Protein AF-A0A349YEL8-F1 (afdb_monomer_lite)

Foldseek 3Di:
DDDDDPDPPPPDPQQAFDADPVVVVPCPPVVDPDDDPDGNVRRVVVNVVVLVVVLVVQAPDEQDPDPPPVVDPCVCLDPNGGHFYDLVPDDCQDPVVVVVVQVRSQVNCVRHPVQWAPWGKDFPDCDPPRDTDMDIDTDGHGPRDDDDDDWDWDADPVVRDIDTDD

pLDDT: mean 82.04, std 15.73, range [30.94, 97.38]

Structure (mmCIF, N/CA/C/O backbone):
data_AF-A0A349YEL8-F1
#
_entry.id   AF-A0A349YEL8-F1
#
loop_
_atom_site.group_PDB
_atom_site.id
_atom_site.type_symbol
_ato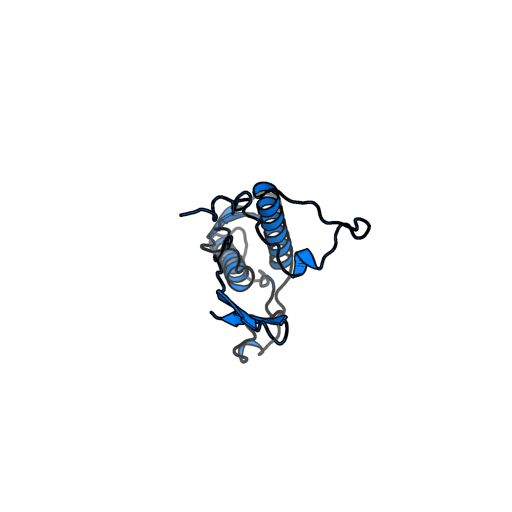m_site.label_atom_id
_atom_site.label_alt_id
_atom_site.label_comp_id
_atom_site.label_asym_id
_atom_site.label_entity_id
_atom_site.label_seq_id
_atom_site.pdbx_PDB_ins_code
_atom_site.Cartn_x
_atom_site.Cartn_y
_atom_site.Cartn_z
_atom_site.occupancy
_atom_site.B_iso_or_equiv
_atom_site.auth_seq_id
_atom_site.auth_comp_id
_atom_site.auth_asym_id
_atom_site.auth_atom_id
_atom_site.pdbx_PDB_model_num
ATOM 1 N N . MET A 1 1 ? -49.314 14.836 29.605 1.00 33.50 1 MET A N 1
ATOM 2 C CA . MET A 1 1 ? -48.930 13.748 30.527 1.00 33.50 1 MET A CA 1
ATOM 3 C C . MET A 1 1 ? -47.698 13.069 29.925 1.00 33.50 1 MET A C 1
ATOM 5 O O . MET A 1 1 ? -47.855 12.284 29.010 1.00 33.50 1 MET A O 1
ATOM 9 N N . GLY A 1 2 ? -46.518 13.683 30.067 1.00 30.94 2 GLY A N 1
ATOM 10 C CA . GLY A 1 2 ? -45.402 13.147 30.874 1.00 30.94 2 GLY A CA 1
ATOM 11 C C . GLY A 1 2 ? -44.409 12.416 29.951 1.00 30.94 2 GLY A C 1
ATOM 12 O O . GLY A 1 2 ? -44.744 11.349 29.467 1.00 30.94 2 GLY A O 1
ATOM 13 N N . LEU A 1 3 ? -43.351 13.080 29.446 1.00 40.38 3 LEU A N 1
ATOM 14 C CA . LEU A 1 3 ? -41.942 12.911 29.888 1.00 40.38 3 LEU A CA 1
ATOM 15 C C . LEU A 1 3 ? -41.583 11.412 30.039 1.00 40.38 3 LEU A C 1
ATOM 17 O O . LEU A 1 3 ? -42.212 10.732 30.833 1.00 40.38 3 LEU A O 1
ATOM 21 N N . ILE A 1 4 ? -40.602 10.818 29.348 1.00 34.78 4 ILE A N 1
ATOM 22 C CA . ILE A 1 4 ? -39.154 11.077 29.430 1.00 34.78 4 ILE A CA 1
ATOM 23 C C . ILE A 1 4 ? -38.466 10.368 28.239 1.00 34.78 4 ILE A C 1
ATOM 25 O O . ILE A 1 4 ? -38.439 9.148 28.206 1.00 34.78 4 ILE A O 1
ATOM 29 N N . LEU A 1 5 ? -37.847 11.112 27.316 1.00 41.31 5 LEU A N 1
ATOM 30 C CA . LEU A 1 5 ? -36.652 10.677 26.556 1.00 41.31 5 LEU A CA 1
ATOM 31 C C . LEU A 1 5 ? -35.700 11.877 26.339 1.00 41.31 5 LEU A C 1
ATOM 33 O O . LEU A 1 5 ? -35.010 12.001 25.332 1.00 41.31 5 LEU A O 1
ATOM 37 N N . LYS A 1 6 ? -35.655 12.802 27.308 1.00 39.53 6 LYS A N 1
ATOM 38 C CA . LYS A 1 6 ? -34.543 13.754 27.431 1.00 39.53 6 LYS A CA 1
ATOM 39 C C . LYS A 1 6 ? -33.424 13.021 28.162 1.00 39.53 6 LYS A C 1
ATOM 41 O O . LYS A 1 6 ? -33.483 12.931 29.383 1.00 39.53 6 LYS A O 1
ATOM 46 N N . GLY A 1 7 ? -32.453 12.468 27.442 1.00 35.69 7 GLY A N 1
ATOM 47 C CA . GLY A 1 7 ? -31.293 11.886 28.122 1.00 35.69 7 GLY A CA 1
ATOM 48 C C . GLY A 1 7 ? -30.452 10.865 27.374 1.00 35.69 7 GLY A C 1
ATOM 49 O O . GLY A 1 7 ? -29.518 10.356 27.982 1.00 35.69 7 GLY A O 1
ATOM 50 N N . ILE A 1 8 ? -30.687 10.581 26.089 1.00 38.09 8 ILE A N 1
ATOM 51 C CA . ILE A 1 8 ? -29.623 9.944 25.303 1.00 38.09 8 ILE A CA 1
ATOM 52 C C . ILE A 1 8 ? -28.641 11.058 24.951 1.00 38.09 8 ILE A C 1
ATOM 54 O O . ILE A 1 8 ? -28.734 11.698 23.905 1.00 38.09 8 ILE A O 1
ATOM 58 N N . HIS A 1 9 ? -27.730 11.346 25.881 1.00 38.59 9 HIS A N 1
ATOM 59 C CA . HIS A 1 9 ? -26.461 11.953 25.521 1.00 38.59 9 HIS A CA 1
ATOM 60 C C . HIS A 1 9 ? -25.825 10.997 24.515 1.00 38.59 9 HIS A C 1
ATOM 62 O O . HIS A 1 9 ? -25.274 9.969 24.900 1.00 38.59 9 HIS A O 1
ATOM 68 N N . VAL A 1 10 ? -25.963 11.305 23.223 1.00 42.22 10 VAL A N 1
ATOM 69 C CA . VAL A 1 10 ? -25.101 10.732 22.193 1.00 42.22 10 VAL A CA 1
ATOM 70 C C . VAL A 1 10 ? -23.693 11.089 22.648 1.00 42.22 10 VAL A C 1
ATOM 72 O O . VAL A 1 10 ? -23.315 12.263 22.659 1.00 42.22 10 VAL A O 1
ATOM 75 N N . LEU A 1 11 ? -23.001 10.087 23.191 1.00 40.53 11 LEU A N 1
ATOM 76 C CA . LEU A 1 11 ? -21.650 10.220 23.706 1.00 40.53 11 LEU A CA 1
ATOM 77 C C . LEU A 1 11 ? -20.788 10.862 22.625 1.00 40.53 11 LEU A C 1
ATOM 79 O O . LEU A 1 11 ? -21.017 10.668 21.431 1.00 40.53 11 LEU A O 1
ATOM 83 N N . GLN A 1 12 ? -19.859 11.690 23.093 1.00 40.31 12 GLN A N 1
ATOM 84 C CA . GLN A 1 12 ? -18.981 12.531 22.296 1.00 40.31 12 GLN A CA 1
ATOM 85 C C . GLN A 1 12 ? -18.555 11.832 21.005 1.00 40.31 12 GLN A C 1
ATOM 87 O O . GLN A 1 12 ? -18.081 10.700 21.015 1.00 40.31 12 GLN A O 1
ATOM 92 N N . ASN A 1 13 ? -18.775 12.543 19.902 1.00 44.88 13 ASN A N 1
ATOM 93 C CA . ASN A 1 13 ? -18.425 12.185 18.538 1.00 44.88 13 ASN A CA 1
ATOM 94 C C . ASN A 1 13 ? -16.893 12.124 18.386 1.00 44.88 13 ASN A C 1
ATOM 96 O O . ASN A 1 13 ? -16.298 12.958 17.707 1.00 44.88 13 ASN A O 1
ATOM 100 N N . THR A 1 14 ? -16.242 11.184 19.064 1.00 52.47 14 THR A N 1
ATOM 101 C CA . THR A 1 14 ? -14.829 10.873 18.875 1.00 52.47 14 THR A CA 1
ATOM 102 C C . THR A 1 14 ? -14.781 9.879 17.730 1.00 52.47 14 THR A C 1
ATOM 104 O O . THR A 1 14 ? -15.038 8.688 17.903 1.00 52.47 14 THR A O 1
ATOM 107 N N . ARG A 1 15 ? -14.553 10.380 16.518 1.00 68.38 15 ARG A N 1
ATOM 108 C CA . ARG A 1 15 ? -14.341 9.507 15.366 1.00 68.38 15 ARG A CA 1
ATOM 109 C C . ARG A 1 15 ? -13.018 8.785 15.608 1.00 68.38 15 ARG A C 1
ATOM 111 O O . ARG A 1 15 ? -11.991 9.419 15.803 1.00 68.38 15 ARG A O 1
ATOM 118 N N . TYR A 1 16 ? -13.056 7.466 15.673 1.00 76.69 16 TYR A N 1
ATOM 119 C CA . TYR A 1 16 ? -11.871 6.634 15.832 1.00 76.69 16 TYR A CA 1
ATOM 120 C C . TYR A 1 16 ? -11.628 5.908 14.516 1.00 76.69 16 TYR A C 1
ATOM 122 O O . TYR A 1 16 ? -12.556 5.312 13.966 1.00 76.69 16 TYR A O 1
ATOM 130 N N . VAL A 1 17 ? -10.397 5.957 14.013 1.00 84.56 17 VAL A N 1
ATOM 131 C CA . VAL A 1 17 ? -9.992 5.163 12.855 1.00 84.56 17 VAL A CA 1
ATOM 132 C C . VAL A 1 17 ? -9.546 3.789 13.345 1.00 84.56 17 VAL A C 1
ATOM 134 O O . VAL A 1 17 ? -8.514 3.692 14.020 1.00 84.56 17 VAL A O 1
ATOM 137 N N . PRO A 1 18 ? -10.286 2.713 13.028 1.00 83.25 18 PRO A N 1
ATOM 138 C CA . PRO A 1 18 ? -9.833 1.375 13.360 1.00 83.25 18 PRO A CA 1
ATOM 139 C C . PRO A 1 18 ? -8.550 1.047 12.595 1.00 83.25 18 PRO A C 1
ATOM 141 O O . PRO A 1 18 ? -8.473 1.205 11.377 1.00 83.25 18 PRO A O 1
ATOM 144 N N . GLN A 1 19 ? -7.548 0.563 13.327 1.00 86.75 19 GLN A N 1
ATOM 145 C CA . GLN A 1 19 ? -6.306 0.070 12.736 1.00 86.75 19 GLN A CA 1
ATOM 146 C C . GLN A 1 19 ? -6.549 -1.255 12.002 1.00 86.75 19 GLN A C 1
ATOM 148 O O . GLN A 1 19 ? -7.554 -1.937 12.246 1.00 86.75 19 GLN A O 1
ATOM 153 N N . SER A 1 20 ? -5.637 -1.631 11.098 1.00 84.69 20 SER A N 1
ATOM 154 C CA . SER A 1 20 ? -5.772 -2.890 10.359 1.00 84.69 20 SER A CA 1
ATOM 155 C C . SER A 1 20 ? -5.816 -4.088 11.316 1.00 84.69 20 SER A C 1
ATOM 157 O O . SER A 1 20 ? -5.294 -4.031 12.430 1.00 84.69 20 SER A O 1
ATOM 159 N N . LEU A 1 21 ? -6.423 -5.202 10.889 1.00 84.88 21 LEU A N 1
ATOM 160 C CA . LEU A 1 21 ? -6.447 -6.420 11.710 1.00 84.88 21 LEU A CA 1
ATOM 161 C C . LEU A 1 21 ? -5.037 -6.862 12.114 1.00 84.88 21 LEU A C 1
ATOM 163 O O . LEU A 1 21 ? -4.843 -7.269 13.255 1.00 84.88 21 LEU A O 1
ATOM 167 N N . PHE A 1 22 ? -4.069 -6.739 11.201 1.00 85.00 22 PHE A N 1
ATOM 168 C CA . PHE A 1 22 ? -2.670 -7.038 11.483 1.00 85.00 22 PHE A CA 1
ATOM 169 C C . PHE A 1 22 ? -2.116 -6.140 12.587 1.00 85.00 22 PHE A C 1
ATOM 171 O O . PHE A 1 22 ? -1.542 -6.660 13.533 1.00 85.00 22 PHE A O 1
ATOM 178 N N . ASP A 1 23 ? -2.352 -4.829 12.528 1.00 84.94 23 ASP A N 1
ATOM 179 C CA . ASP A 1 23 ? -1.858 -3.885 13.540 1.00 84.94 23 ASP A CA 1
ATOM 180 C C . ASP A 1 23 ? -2.448 -4.142 14.926 1.00 84.94 23 ASP A C 1
ATOM 182 O O . ASP A 1 23 ? -1.748 -4.039 15.920 1.00 84.94 23 ASP A O 1
ATOM 186 N N . ARG A 1 24 ? -3.719 -4.542 15.003 1.00 81.12 24 ARG A N 1
ATOM 187 C CA . ARG A 1 24 ? -4.348 -4.900 16.285 1.00 81.12 24 ARG A CA 1
ATOM 188 C C . ARG A 1 24 ? -3.870 -6.245 16.841 1.00 81.12 24 ARG A C 1
ATOM 190 O O . ARG A 1 24 ? -4.092 -6.536 18.009 1.00 81.12 24 ARG A O 1
ATOM 197 N N . CYS A 1 25 ? -3.308 -7.108 15.994 1.00 83.06 25 CYS A N 1
ATOM 198 C CA . CYS A 1 25 ? -2.735 -8.391 16.406 1.00 83.06 25 CYS A CA 1
ATOM 199 C C . CYS A 1 25 ? -1.235 -8.290 16.709 1.00 83.06 25 CYS A C 1
ATOM 201 O O . CYS A 1 25 ? -0.710 -9.104 17.469 1.00 83.06 25 CYS A O 1
ATOM 203 N N . LEU A 1 26 ? -0.548 -7.323 16.104 1.00 77.88 26 LEU A N 1
ATOM 204 C CA . LEU A 1 26 ? 0.842 -6.990 16.372 1.00 77.88 26 LEU A CA 1
ATOM 205 C C . LEU A 1 26 ? 0.891 -6.103 17.618 1.00 77.88 26 LEU A C 1
ATOM 207 O O . LEU A 1 26 ? 0.832 -4.882 17.544 1.00 77.88 26 LEU A O 1
ATOM 211 N N . ASP A 1 27 ? 0.961 -6.743 18.781 1.00 72.44 27 ASP A N 1
ATOM 212 C CA . ASP A 1 27 ? 1.111 -6.039 20.049 1.00 72.44 27 ASP A CA 1
ATOM 213 C C . ASP A 1 27 ? 2.558 -5.544 20.207 1.00 72.44 27 ASP A C 1
ATOM 215 O O . ASP A 1 27 ? 3.453 -6.294 20.609 1.00 72.44 27 ASP A O 1
ATOM 219 N N . ASP A 1 28 ? 2.792 -4.280 19.847 1.00 72.94 28 ASP A N 1
ATOM 220 C CA . ASP A 1 28 ? 4.085 -3.602 20.014 1.00 72.94 28 ASP A CA 1
ATOM 221 C C . ASP A 1 28 ? 4.419 -3.349 21.501 1.00 72.94 28 ASP A C 1
ATOM 223 O O . ASP A 1 28 ? 5.587 -3.161 21.861 1.00 72.94 28 ASP A O 1
ATOM 227 N N . GLU A 1 29 ? 3.420 -3.365 22.392 1.00 80.38 29 GLU A N 1
ATOM 228 C CA . GLU A 1 29 ? 3.574 -3.099 23.823 1.00 80.38 29 GLU A CA 1
ATOM 229 C C . GLU A 1 29 ? 2.959 -4.211 24.697 1.00 80.38 29 GLU A C 1
ATOM 231 O O . GLU A 1 29 ? 2.170 -3.918 25.599 1.00 80.38 29 GLU A O 1
ATOM 236 N N . PRO A 1 30 ? 3.415 -5.477 24.586 1.00 77.81 30 PRO A N 1
ATOM 237 C CA . PRO A 1 30 ? 2.737 -6.646 25.168 1.00 77.81 30 PRO A CA 1
ATOM 238 C C . PRO A 1 30 ? 2.691 -6.680 26.697 1.00 77.81 30 PRO A C 1
ATOM 240 O O . PRO A 1 30 ? 2.062 -7.538 27.317 1.00 77.81 30 PRO A O 1
ATOM 243 N N . LYS A 1 31 ? 3.393 -5.749 27.347 1.00 80.50 31 LYS A N 1
ATOM 244 C CA . LYS A 1 31 ? 3.380 -5.568 28.802 1.00 80.50 31 LYS A CA 1
ATOM 245 C C . LYS A 1 31 ? 2.287 -4.599 29.266 1.00 80.50 31 LYS A C 1
ATOM 247 O O . LYS A 1 31 ? 1.982 -4.579 30.461 1.00 80.50 31 LYS A O 1
ATOM 252 N N . LYS A 1 32 ? 1.696 -3.804 28.369 1.00 78.94 32 LYS A N 1
ATOM 253 C CA . LYS A 1 32 ? 0.562 -2.925 28.662 1.00 78.94 32 LYS A CA 1
ATOM 254 C C . LYS A 1 32 ? -0.733 -3.711 28.494 1.00 78.94 32 LYS A C 1
ATOM 256 O O . LYS A 1 32 ? -1.137 -4.064 27.401 1.00 78.94 32 LYS A O 1
ATOM 261 N N . LYS A 1 33 ? -1.413 -3.972 29.611 1.00 69.69 33 LYS A N 1
ATOM 262 C CA . LYS A 1 33 ? -2.662 -4.756 29.633 1.00 69.69 33 LYS A CA 1
ATOM 263 C C . LYS A 1 33 ? -3.895 -3.999 29.125 1.00 69.69 33 LYS A C 1
ATOM 265 O O . LYS A 1 33 ? -4.958 -4.598 29.013 1.00 69.69 33 LYS A O 1
ATOM 270 N N . GLN A 1 34 ? -3.778 -2.689 28.925 1.00 67.69 34 GLN A N 1
ATOM 271 C CA . GLN A 1 34 ? -4.846 -1.835 28.420 1.00 67.69 34 GLN A CA 1
ATOM 272 C C . GLN A 1 34 ? -4.284 -0.954 27.316 1.00 67.69 34 GLN A C 1
ATOM 274 O O . GLN A 1 34 ? -3.243 -0.317 27.493 1.00 67.69 34 GLN A O 1
ATOM 279 N N . GLU A 1 35 ? -5.003 -0.925 26.204 1.00 70.75 35 GLU A N 1
ATOM 280 C CA . GLU A 1 35 ? -4.735 -0.031 25.090 1.00 70.75 35 GLU A CA 1
ATOM 281 C C . GLU A 1 35 ? -5.101 1.406 25.473 1.00 70.75 35 GLU A C 1
ATOM 283 O O . GLU A 1 35 ? -6.071 1.650 26.197 1.00 70.75 35 GLU A O 1
ATOM 288 N N . ALA A 1 36 ? -4.303 2.368 25.012 1.00 71.75 36 ALA A N 1
ATOM 289 C CA . ALA A 1 36 ? -4.595 3.774 25.245 1.00 71.75 36 ALA A CA 1
ATOM 290 C C . ALA A 1 36 ? -5.879 4.172 24.502 1.00 71.75 36 ALA A C 1
ATOM 292 O O . ALA A 1 36 ? -6.089 3.790 23.351 1.00 71.75 36 ALA A O 1
ATOM 293 N N . VAL A 1 37 ? -6.728 4.977 25.144 1.00 75.62 37 VAL A N 1
ATOM 294 C CA . VAL A 1 37 ? -7.854 5.616 24.454 1.00 75.62 37 VAL A CA 1
ATOM 295 C C . VAL A 1 37 ? -7.277 6.688 23.537 1.00 75.62 37 VAL A C 1
ATOM 297 O O . VAL A 1 37 ? -6.789 7.709 24.016 1.00 75.62 37 VAL A O 1
ATOM 300 N N . LEU A 1 38 ? -7.307 6.434 22.232 1.00 80.81 38 LEU A N 1
ATOM 301 C CA . LEU A 1 38 ? -6.769 7.346 21.229 1.00 80.81 38 LEU A CA 1
ATOM 302 C C . LEU A 1 38 ? -7.794 8.415 20.856 1.00 80.81 38 LEU A C 1
ATOM 304 O O . LEU A 1 38 ? -8.982 8.136 20.675 1.00 80.81 38 LEU A O 1
ATOM 308 N N . THR A 1 39 ? -7.314 9.638 20.675 1.00 85.25 39 THR A N 1
ATOM 309 C CA . THR A 1 39 ? -8.049 10.683 19.962 1.00 85.25 39 THR A CA 1
ATOM 310 C C . THR A 1 39 ? -8.166 10.344 18.471 1.00 85.25 39 THR A C 1
ATOM 312 O O . THR A 1 39 ? -7.422 9.516 17.940 1.00 85.25 39 THR A O 1
ATOM 315 N N . GLU A 1 40 ? -9.078 11.018 17.762 1.00 83.06 40 GLU A N 1
ATOM 316 C CA . GLU A 1 40 ? -9.212 10.886 16.302 1.00 83.06 40 GLU A CA 1
ATOM 317 C C . GLU A 1 40 ? -7.868 11.105 15.598 1.00 83.06 40 GLU A C 1
ATOM 319 O O . GLU A 1 40 ? -7.415 10.245 14.844 1.00 83.06 40 GLU A O 1
ATOM 324 N N . ALA A 1 41 ? -7.193 12.213 15.915 1.00 86.19 41 ALA A N 1
ATOM 325 C CA . ALA A 1 41 ? -5.916 12.579 15.313 1.00 86.19 41 ALA A CA 1
ATOM 326 C C . ALA A 1 41 ? -4.825 11.525 15.561 1.00 86.19 41 ALA A C 1
ATOM 328 O O . ALA A 1 41 ? -4.086 11.183 14.640 1.00 86.19 41 ALA A O 1
ATOM 329 N N . GLU A 1 42 ? -4.746 10.970 16.773 1.00 88.81 42 GLU A N 1
ATOM 330 C CA . GLU A 1 42 ? -3.792 9.901 17.087 1.00 88.81 42 GLU A CA 1
ATOM 331 C C . GLU A 1 42 ? -4.118 8.611 16.327 1.00 88.81 42 GLU A C 1
ATOM 333 O O . GLU A 1 42 ? -3.216 7.974 15.787 1.00 88.81 42 GLU A O 1
ATOM 338 N N . SER A 1 43 ? -5.400 8.246 16.221 1.00 87.25 43 SER A N 1
ATOM 339 C CA . SER A 1 43 ? -5.819 7.058 15.466 1.00 87.25 43 SER A CA 1
ATOM 340 C C . SER A 1 43 ? -5.533 7.184 13.964 1.00 87.25 43 SER A C 1
ATOM 342 O O . SER A 1 43 ? -5.092 6.218 13.341 1.00 87.25 43 SER A O 1
ATOM 344 N N . VAL A 1 44 ? -5.698 8.380 13.388 1.00 89.69 44 VAL A N 1
ATOM 345 C CA . VAL A 1 44 ? -5.332 8.676 11.994 1.00 89.69 44 VAL A CA 1
ATOM 346 C C . VAL A 1 44 ? -3.818 8.590 11.807 1.00 89.69 44 VAL A C 1
ATOM 348 O O . VAL A 1 44 ? -3.356 7.943 10.872 1.00 89.69 44 VAL A O 1
ATOM 351 N N . ALA A 1 45 ? -3.037 9.187 12.711 1.00 90.50 45 ALA A N 1
ATOM 352 C CA . ALA A 1 45 ? -1.578 9.173 12.623 1.00 90.50 45 ALA A CA 1
ATOM 353 C C . ALA A 1 45 ? -0.999 7.751 12.722 1.00 90.50 45 ALA A C 1
ATOM 355 O O . ALA A 1 45 ? -0.053 7.411 12.009 1.00 90.50 45 ALA A O 1
ATOM 356 N N . LEU A 1 46 ? -1.569 6.895 13.576 1.00 90.38 46 LEU A N 1
ATOM 357 C CA . LEU A 1 46 ? -1.187 5.481 13.637 1.00 90.38 46 LEU A CA 1
ATOM 358 C C . LEU A 1 46 ? -1.554 4.729 12.355 1.00 90.38 46 LEU A C 1
ATOM 360 O O . LEU A 1 46 ? -0.745 3.936 11.871 1.00 90.38 46 LEU A O 1
ATOM 364 N N . TYR A 1 47 ? -2.713 5.032 11.772 1.00 91.44 47 TYR A N 1
ATOM 365 C CA . TYR A 1 47 ? -3.156 4.413 10.527 1.00 91.44 47 TYR A CA 1
ATOM 366 C C . TYR A 1 47 ? -2.242 4.788 9.353 1.00 91.44 47 TYR A C 1
ATOM 368 O O . TYR A 1 47 ? -1.798 3.926 8.598 1.00 91.44 47 TYR A O 1
ATOM 376 N N . GLU A 1 48 ? -1.862 6.063 9.245 1.00 93.50 48 GLU A N 1
ATOM 377 C CA . GLU A 1 48 ? -0.873 6.529 8.268 1.00 93.50 48 GLU A CA 1
ATOM 378 C C . GLU A 1 48 ? 0.489 5.846 8.477 1.00 93.50 48 GLU A C 1
ATOM 380 O O . GLU A 1 48 ? 1.140 5.404 7.526 1.00 93.50 48 GLU A O 1
ATOM 385 N N . LYS A 1 49 ? 0.914 5.695 9.738 1.00 93.25 49 LYS A N 1
ATOM 386 C CA . LYS A 1 49 ? 2.164 5.011 10.083 1.00 93.25 49 LYS A CA 1
ATOM 387 C C . LYS A 1 49 ? 2.154 3.546 9.638 1.00 93.25 49 LYS A C 1
ATOM 389 O O . LYS A 1 49 ? 3.200 3.073 9.182 1.00 93.25 49 LYS A O 1
ATOM 394 N N . SER A 1 50 ? 1.030 2.838 9.764 1.00 93.69 50 SER A N 1
ATOM 395 C CA . SER A 1 50 ? 0.940 1.441 9.328 1.00 93.69 50 SER A CA 1
ATOM 396 C C . SER A 1 50 ? 0.948 1.313 7.808 1.00 93.69 50 SER A C 1
ATOM 398 O O . SER A 1 50 ? 1.687 0.484 7.285 1.00 93.69 50 SER A O 1
ATOM 400 N N . VAL A 1 51 ? 0.264 2.208 7.088 1.00 95.19 51 VAL A N 1
ATOM 401 C CA . VAL A 1 51 ? 0.337 2.281 5.617 1.00 95.19 51 VAL A CA 1
ATOM 402 C C . VAL A 1 51 ? 1.773 2.516 5.150 1.00 95.19 51 VAL A C 1
ATOM 404 O O . VAL A 1 51 ? 2.250 1.826 4.253 1.00 95.19 51 VAL A O 1
ATOM 407 N N . ARG A 1 52 ? 2.513 3.432 5.788 1.00 95.75 52 ARG A N 1
ATOM 408 C CA . ARG A 1 52 ? 3.930 3.660 5.463 1.00 95.75 52 ARG A CA 1
ATOM 409 C C . ARG A 1 52 ? 4.777 2.400 5.662 1.00 95.75 52 ARG A C 1
ATOM 411 O O . ARG A 1 52 ? 5.582 2.080 4.792 1.00 95.75 52 ARG A O 1
ATOM 418 N N . ARG A 1 53 ? 4.608 1.686 6.781 1.00 94.56 53 ARG A N 1
ATOM 419 C CA . ARG A 1 53 ? 5.313 0.414 7.033 1.00 94.56 53 ARG A CA 1
ATOM 420 C C . ARG A 1 53 ? 5.001 -0.607 5.938 1.00 94.56 53 ARG A C 1
ATOM 422 O O . ARG A 1 53 ? 5.907 -1.270 5.444 1.00 94.56 53 ARG A O 1
ATOM 429 N N . ASP A 1 54 ? 3.736 -0.731 5.558 1.00 94.81 54 ASP A N 1
ATOM 430 C CA . ASP A 1 54 ? 3.300 -1.731 4.584 1.00 94.81 54 ASP A CA 1
ATOM 431 C C . ASP A 1 54 ? 3.796 -1.391 3.167 1.00 94.81 54 ASP A C 1
ATOM 433 O O . ASP A 1 54 ? 4.254 -2.280 2.448 1.00 94.81 54 ASP A O 1
ATOM 437 N N . LEU A 1 55 ? 3.852 -0.102 2.810 1.00 96.50 55 LEU A N 1
ATOM 438 C CA . LEU A 1 55 ? 4.546 0.377 1.610 1.00 96.50 55 LEU A CA 1
ATOM 439 C C . LEU A 1 55 ? 6.0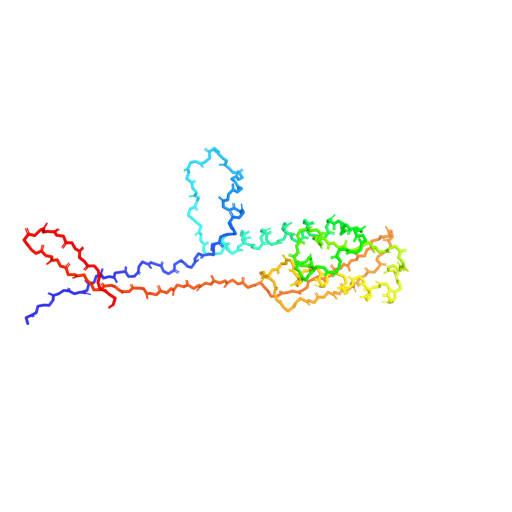43 0.050 1.638 1.00 96.50 55 LEU A C 1
ATOM 441 O O . LEU A 1 55 ? 6.580 -0.423 0.641 1.00 96.50 55 LEU A O 1
ATOM 445 N N . GLU A 1 56 ? 6.732 0.274 2.758 1.00 95.69 56 GLU A N 1
ATOM 446 C CA . GLU A 1 56 ? 8.150 -0.082 2.895 1.00 95.69 56 GLU A CA 1
ATOM 447 C C . GLU A 1 56 ? 8.363 -1.591 2.700 1.00 95.69 56 GLU A C 1
ATOM 449 O O . GLU A 1 56 ? 9.290 -1.989 1.994 1.00 95.69 56 GLU A O 1
ATOM 454 N N . LEU A 1 57 ? 7.497 -2.436 3.267 1.00 94.88 57 LEU A N 1
ATOM 455 C CA . LEU A 1 57 ? 7.544 -3.888 3.066 1.00 94.88 57 LEU A CA 1
ATOM 456 C C . LEU A 1 57 ? 7.314 -4.263 1.598 1.00 94.88 57 LEU A C 1
ATOM 458 O O . LEU A 1 57 ? 8.069 -5.066 1.045 1.00 94.88 57 LEU A O 1
ATOM 462 N N . LEU A 1 58 ? 6.311 -3.667 0.953 1.00 95.44 58 LEU A N 1
ATOM 463 C CA . LEU A 1 58 ? 5.996 -3.903 -0.454 1.00 95.44 58 LEU A CA 1
ATOM 464 C C . LEU A 1 58 ? 7.164 -3.508 -1.364 1.00 95.44 58 LEU A C 1
ATOM 466 O O . LEU A 1 58 ? 7.630 -4.317 -2.163 1.00 95.44 58 LEU A O 1
ATOM 470 N N . LEU A 1 59 ? 7.671 -2.282 -1.230 1.00 94.31 59 LEU A N 1
ATOM 471 C CA . LEU A 1 59 ? 8.701 -1.737 -2.117 1.00 94.31 59 LEU A CA 1
ATOM 472 C C . LEU A 1 59 ? 10.077 -2.387 -1.908 1.00 94.31 59 LEU A C 1
ATOM 474 O O . LEU A 1 59 ? 10.862 -2.478 -2.855 1.00 94.31 59 LEU A O 1
ATOM 478 N N . ASN A 1 60 ? 10.364 -2.882 -0.701 1.00 93.94 60 ASN A N 1
ATOM 479 C CA . ASN A 1 60 ? 11.600 -3.614 -0.412 1.00 93.94 60 ASN A CA 1
ATOM 480 C C . ASN A 1 60 ? 11.523 -5.112 -0.743 1.00 93.94 60 ASN A C 1
ATOM 482 O O . ASN A 1 60 ? 12.558 -5.779 -0.776 1.00 93.94 60 ASN A O 1
ATOM 486 N N . THR A 1 61 ? 10.336 -5.654 -1.027 1.00 93.44 61 THR A N 1
ATOM 487 C CA . THR A 1 61 ? 10.185 -7.057 -1.429 1.00 93.44 61 THR A CA 1
ATOM 488 C C . THR A 1 61 ? 10.345 -7.200 -2.940 1.00 93.44 61 THR A C 1
ATOM 490 O O . THR A 1 61 ? 9.740 -6.470 -3.723 1.00 93.44 61 THR A O 1
ATOM 493 N N . ARG A 1 62 ? 11.161 -8.163 -3.378 1.00 88.88 62 ARG A N 1
ATOM 494 C CA . ARG A 1 62 ? 11.310 -8.500 -4.800 1.00 88.88 62 ARG A CA 1
ATOM 495 C C . ARG A 1 62 ? 10.262 -9.531 -5.212 1.00 88.88 62 ARG A C 1
ATOM 497 O O . ARG A 1 62 ? 10.175 -10.593 -4.598 1.00 88.88 62 ARG A O 1
ATOM 504 N N . LYS A 1 63 ? 9.517 -9.240 -6.283 1.00 86.00 63 LYS A N 1
ATOM 505 C CA . LYS A 1 63 ? 8.547 -10.172 -6.881 1.00 86.00 63 LYS A CA 1
ATOM 506 C C . LYS A 1 63 ? 9.256 -11.456 -7.334 1.00 86.00 63 LYS A C 1
ATOM 508 O O . LYS A 1 63 ? 10.274 -11.395 -8.026 1.00 86.00 63 LYS A O 1
ATOM 513 N N . SER A 1 64 ? 8.703 -12.618 -6.985 1.00 80.25 64 SER A N 1
ATOM 514 C CA . SER A 1 64 ? 9.290 -13.911 -7.349 1.00 80.25 64 SER A CA 1
ATOM 515 C C . SER A 1 64 ? 9.101 -14.221 -8.840 1.00 80.25 64 SER A C 1
ATOM 517 O O . SER A 1 64 ? 8.005 -14.086 -9.384 1.00 80.25 64 SER A O 1
ATOM 519 N N . LYS A 1 65 ? 10.165 -14.660 -9.524 1.00 79.94 65 LYS A N 1
ATOM 520 C CA . LYS A 1 65 ? 10.136 -15.026 -10.952 1.00 79.94 65 LYS A CA 1
ATOM 521 C C . LYS A 1 65 ? 9.725 -16.495 -11.119 1.00 79.94 65 LYS A C 1
ATOM 523 O O . LYS A 1 65 ? 10.547 -17.348 -11.443 1.00 79.94 65 LYS A O 1
ATOM 528 N N . ILE A 1 66 ? 8.449 -16.804 -10.877 1.00 83.62 66 ILE A N 1
ATOM 529 C CA . ILE A 1 66 ? 7.908 -18.164 -11.044 1.00 83.62 66 ILE A CA 1
ATOM 530 C C . ILE A 1 66 ? 7.328 -18.314 -12.453 1.00 83.62 66 ILE A C 1
ATOM 532 O O . ILE A 1 66 ? 6.257 -17.795 -12.767 1.00 83.62 66 ILE A O 1
ATOM 536 N N . SER A 1 67 ? 8.035 -19.043 -13.317 1.00 82.44 67 SER A N 1
ATOM 537 C CA . SER A 1 67 ? 7.603 -19.247 -14.702 1.00 82.44 67 SER A CA 1
ATOM 538 C C . SER A 1 67 ? 6.270 -19.996 -14.787 1.00 82.44 67 SER A C 1
ATOM 540 O O . SER A 1 67 ? 6.040 -20.998 -14.109 1.00 82.44 67 SER A O 1
ATOM 542 N N . GLY A 1 68 ? 5.384 -19.512 -15.657 1.00 81.81 68 GLY A N 1
ATOM 543 C CA . GLY A 1 68 ? 4.118 -20.166 -15.963 1.00 81.81 68 GLY A CA 1
ATOM 544 C C . GLY A 1 68 ? 3.043 -20.034 -14.887 1.00 81.81 68 GLY A C 1
ATOM 545 O O . GLY A 1 68 ? 1.994 -20.651 -15.048 1.00 81.81 68 GLY A O 1
ATOM 546 N N . ILE A 1 69 ? 3.251 -19.257 -13.824 1.00 84.00 69 ILE A N 1
ATOM 547 C CA . ILE A 1 69 ? 2.223 -19.061 -12.797 1.00 84.00 69 ILE A CA 1
ATOM 548 C C . ILE A 1 69 ? 1.108 -18.109 -13.256 1.00 84.00 69 ILE A C 1
ATOM 550 O O . ILE A 1 69 ? -0.038 -18.265 -12.854 1.00 84.00 69 ILE A O 1
ATOM 554 N N . GLU A 1 70 ? 1.416 -17.208 -14.193 1.00 82.06 70 GLU A N 1
ATOM 555 C CA . GLU A 1 70 ? 0.495 -16.250 -14.836 1.00 82.06 70 GLU A CA 1
ATOM 556 C C . GLU A 1 70 ? -0.769 -16.916 -15.429 1.00 82.06 70 GLU A C 1
ATOM 558 O O . GLU A 1 70 ? -1.794 -16.266 -15.613 1.00 82.06 70 GLU A O 1
ATOM 563 N N . ARG A 1 71 ? -0.737 -18.234 -15.693 1.00 87.00 71 ARG A N 1
ATOM 564 C CA . ARG A 1 71 ? -1.894 -19.006 -16.185 1.00 87.00 71 ARG A CA 1
ATOM 565 C C . ARG A 1 71 ? -3.039 -19.134 -15.168 1.00 87.00 71 ARG A C 1
ATOM 567 O O . ARG A 1 71 ? -4.131 -19.559 -15.537 1.00 87.00 71 ARG A O 1
ATOM 574 N N . PHE A 1 72 ? -2.793 -18.838 -13.891 1.00 88.31 72 PHE A N 1
ATOM 575 C CA . PHE A 1 72 ? -3.780 -18.953 -12.819 1.00 88.31 72 PHE A CA 1
ATOM 576 C C . PHE A 1 72 ? -4.440 -17.596 -12.544 1.00 88.31 72 PHE A C 1
ATOM 578 O O . PHE A 1 72 ? -3.782 -16.660 -12.103 1.00 88.31 72 PHE A O 1
ATOM 585 N N . ALA A 1 73 ? -5.760 -17.506 -12.723 1.00 86.19 73 ALA A N 1
ATOM 586 C CA . ALA A 1 73 ? -6.503 -16.238 -12.706 1.00 86.19 73 ALA A CA 1
ATOM 587 C C . ALA A 1 73 ? -6.310 -15.368 -11.443 1.00 86.19 73 ALA A C 1
ATOM 589 O O . ALA A 1 73 ? -6.358 -14.143 -11.523 1.00 86.19 73 ALA A O 1
ATOM 590 N N . PHE A 1 74 ? -6.075 -15.981 -10.279 1.00 87.81 74 PHE A N 1
ATOM 591 C CA . PHE A 1 74 ? -5.940 -15.265 -9.004 1.00 87.81 74 PHE A CA 1
ATOM 592 C C . PHE A 1 74 ? -4.493 -15.012 -8.576 1.00 87.81 74 PHE A C 1
ATOM 594 O O . PHE A 1 74 ? -4.270 -14.316 -7.586 1.00 87.81 74 PHE A O 1
ATOM 601 N N . VAL A 1 75 ? -3.499 -15.537 -9.304 1.00 89.38 75 VAL A N 1
ATOM 602 C CA . VAL A 1 75 ? -2.097 -15.424 -8.877 1.00 89.38 75 VAL A CA 1
ATOM 603 C C . VAL A 1 75 ? -1.645 -13.969 -8.806 1.00 89.38 75 VAL A C 1
ATOM 605 O O . VAL A 1 75 ? -0.874 -13.605 -7.919 1.00 89.38 75 VAL A O 1
ATOM 608 N N . ASN A 1 76 ? -2.145 -13.120 -9.707 1.00 84.50 76 ASN A N 1
ATOM 609 C CA . ASN A 1 76 ? -1.729 -11.724 -9.810 1.00 84.50 76 ASN A CA 1
ATOM 610 C C . ASN A 1 76 ? -1.971 -10.958 -8.509 1.00 84.50 76 ASN A C 1
ATOM 612 O O . ASN A 1 76 ? -1.115 -10.183 -8.111 1.00 84.50 76 ASN A O 1
ATOM 616 N N . LYS A 1 77 ? -3.059 -11.260 -7.791 1.00 86.88 77 LYS A N 1
ATOM 617 C CA . LYS A 1 77 ? -3.416 -10.633 -6.506 1.00 86.88 77 LYS A CA 1
ATOM 618 C C . LYS A 1 77 ? -2.954 -11.430 -5.281 1.00 86.88 77 LYS A C 1
ATOM 620 O O . LYS A 1 77 ? -3.414 -11.177 -4.173 1.00 86.88 77 LYS A O 1
ATOM 625 N N . SER A 1 78 ? -2.101 -12.433 -5.469 1.00 90.56 78 SER A N 1
ATOM 626 C CA . SER A 1 78 ? -1.634 -13.305 -4.389 1.00 90.56 78 SER A CA 1
ATOM 627 C C . SER A 1 78 ? -0.272 -12.874 -3.849 1.00 90.56 78 SER A C 1
ATOM 629 O O . SER A 1 78 ? 0.484 -12.170 -4.519 1.00 90.56 78 SER A O 1
ATOM 631 N N . ILE A 1 79 ? 0.086 -13.399 -2.674 1.00 89.94 79 ILE A N 1
ATOM 632 C CA . ILE A 1 79 ? 1.400 -13.185 -2.051 1.00 89.94 79 ILE A CA 1
ATOM 633 C C . ILE A 1 79 ? 2.573 -13.610 -2.952 1.00 89.94 79 ILE A C 1
ATOM 635 O O . ILE A 1 79 ? 3.671 -13.085 -2.823 1.00 89.94 79 ILE A O 1
ATOM 639 N N . LEU A 1 80 ? 2.348 -14.525 -3.905 1.00 88.88 80 LEU A N 1
ATOM 640 C CA . LEU A 1 80 ? 3.381 -14.985 -4.842 1.00 88.88 80 LEU A CA 1
ATOM 641 C C . LEU A 1 80 ? 3.860 -13.872 -5.781 1.00 88.88 80 LEU A C 1
ATOM 643 O O . LEU A 1 80 ? 4.981 -13.930 -6.280 1.00 88.88 80 LEU A O 1
ATOM 647 N N . ASN A 1 81 ? 3.016 -12.860 -5.990 1.00 89.56 81 ASN A N 1
ATOM 648 C CA . ASN A 1 81 ? 3.314 -11.683 -6.792 1.00 89.56 81 ASN A CA 1
ATOM 649 C C . ASN A 1 81 ? 3.480 -10.410 -5.949 1.00 89.56 81 ASN A C 1
ATOM 651 O O . ASN A 1 81 ? 3.586 -9.331 -6.527 1.00 89.56 81 ASN A O 1
ATOM 655 N N . PHE A 1 82 ? 3.523 -10.526 -4.617 1.00 92.88 82 PHE A N 1
ATOM 656 C CA . PHE A 1 82 ? 3.773 -9.395 -3.728 1.00 92.88 82 PHE A CA 1
ATOM 657 C C . PHE A 1 82 ? 5.200 -8.866 -3.909 1.00 92.88 82 PHE A C 1
ATOM 659 O O . PHE A 1 82 ? 6.159 -9.638 -3.995 1.00 92.88 82 PHE A O 1
ATOM 666 N N . GLY A 1 83 ? 5.329 -7.543 -3.951 1.00 92.69 83 GLY A N 1
ATOM 667 C CA . GLY A 1 83 ? 6.596 -6.847 -4.144 1.00 92.69 83 GLY A CA 1
ATOM 668 C C . GLY A 1 83 ? 6.717 -6.145 -5.494 1.00 92.69 83 GLY A C 1
ATOM 669 O O . GLY A 1 83 ? 5.790 -6.115 -6.303 1.00 92.69 83 GLY A O 1
ATOM 670 N N . VAL A 1 84 ? 7.898 -5.586 -5.745 1.00 91.56 84 VAL A N 1
ATOM 671 C CA . VAL A 1 84 ? 8.239 -4.893 -6.993 1.00 91.56 84 VAL A CA 1
ATOM 672 C C . VAL A 1 84 ? 9.096 -5.808 -7.868 1.00 91.56 84 VAL A C 1
ATOM 674 O O . VAL A 1 84 ? 9.990 -6.508 -7.381 1.00 91.56 84 VAL A O 1
ATOM 677 N N . ALA A 1 85 ? 8.800 -5.840 -9.170 1.00 84.75 85 ALA A N 1
ATOM 678 C CA . ALA A 1 85 ? 9.581 -6.603 -10.139 1.00 84.75 85 ALA A CA 1
ATOM 679 C C . ALA A 1 85 ? 11.023 -6.074 -10.254 1.00 84.75 85 ALA A C 1
ATOM 681 O O . ALA A 1 85 ? 11.314 -4.918 -9.952 1.00 84.75 85 ALA A O 1
ATOM 682 N N . GLU A 1 86 ? 11.939 -6.945 -10.672 1.00 78.50 86 GLU A N 1
ATOM 683 C CA . GLU A 1 86 ? 13.349 -6.590 -10.836 1.00 78.50 86 GLU A CA 1
ATOM 684 C C . GLU A 1 86 ? 13.555 -5.616 -12.011 1.00 78.50 86 GLU A C 1
ATOM 686 O O . GLU A 1 86 ? 12.923 -5.763 -13.052 1.00 78.50 86 GLU A O 1
ATOM 691 N N . MET A 1 87 ? 14.461 -4.648 -11.846 1.00 69.06 87 MET A N 1
ATOM 692 C CA . MET A 1 87 ? 14.729 -3.558 -12.799 1.00 69.06 87 MET A CA 1
ATOM 693 C C . MET A 1 87 ? 15.943 -3.834 -13.706 1.00 69.06 87 MET A C 1
ATOM 695 O O . MET A 1 87 ? 16.681 -2.917 -14.050 1.00 69.06 87 MET A O 1
ATOM 699 N N . SER A 1 88 ? 16.218 -5.095 -14.039 1.00 65.06 88 SER A N 1
ATOM 700 C CA . SER A 1 88 ? 17.502 -5.496 -14.640 1.00 65.06 88 SER A CA 1
ATOM 701 C C . SER A 1 88 ? 17.697 -5.025 -16.086 1.00 65.06 88 SER A C 1
ATOM 703 O O . SER A 1 88 ? 18.830 -4.998 -16.559 1.00 65.06 88 SER A O 1
ATOM 705 N N . ASP A 1 89 ? 16.615 -4.640 -16.768 1.00 70.62 89 ASP A N 1
ATOM 706 C CA . ASP A 1 89 ? 16.618 -4.406 -18.217 1.00 70.62 89 ASP A CA 1
ATOM 707 C C . ASP A 1 89 ? 16.693 -2.916 -18.613 1.00 70.62 89 ASP A C 1
ATOM 709 O O . ASP A 1 89 ? 16.837 -2.609 -19.795 1.00 70.62 89 ASP A O 1
ATOM 713 N N . PHE A 1 90 ? 16.634 -1.979 -17.654 1.00 77.81 90 PHE A N 1
ATOM 714 C CA . PHE A 1 90 ? 16.571 -0.537 -17.937 1.00 77.81 90 PHE A CA 1
ATOM 715 C C . PHE A 1 90 ? 17.562 0.281 -17.101 1.00 77.81 90 PHE A C 1
ATOM 717 O O . PHE A 1 90 ? 17.728 0.043 -15.906 1.00 77.81 90 PHE A O 1
ATOM 724 N N . ASP A 1 91 ? 18.177 1.305 -17.707 1.00 83.69 91 ASP A N 1
ATOM 725 C CA . ASP A 1 91 ? 18.968 2.290 -16.960 1.00 83.69 91 ASP A CA 1
ATOM 726 C C . ASP A 1 91 ? 18.020 3.272 -16.244 1.00 83.69 91 ASP A C 1
ATOM 728 O O . ASP A 1 91 ? 17.356 4.070 -16.919 1.00 83.69 91 ASP A O 1
ATOM 732 N N . PRO A 1 92 ? 17.976 3.279 -14.896 1.00 81.50 92 PRO A N 1
ATOM 733 C CA . PRO A 1 92 ? 17.064 4.112 -14.110 1.00 81.50 92 PRO A CA 1
ATOM 734 C C . PRO A 1 92 ? 17.288 5.622 -14.297 1.00 81.50 92 PRO A C 1
ATOM 736 O O . PRO A 1 92 ? 16.458 6.425 -13.880 1.00 81.50 92 PRO A O 1
ATOM 739 N N . ARG A 1 93 ? 18.403 6.041 -14.905 1.00 82.62 93 ARG A N 1
ATOM 740 C CA . ARG A 1 93 ? 18.723 7.455 -15.161 1.00 82.62 93 ARG A CA 1
ATOM 741 C C . ARG A 1 93 ? 18.138 7.966 -16.474 1.00 82.62 93 ARG A C 1
ATOM 743 O O . ARG A 1 93 ? 18.068 9.174 -16.673 1.00 82.62 93 ARG A O 1
ATOM 750 N N . THR A 1 94 ? 17.740 7.067 -17.368 1.00 88.12 94 THR A N 1
ATOM 751 C CA . THR A 1 94 ? 17.097 7.432 -18.634 1.00 88.12 94 THR A CA 1
ATOM 752 C C . THR A 1 94 ? 15.622 7.735 -18.415 1.00 88.12 94 THR A C 1
ATOM 754 O O . THR A 1 94 ? 15.003 7.186 -17.506 1.00 88.12 94 THR A O 1
ATOM 757 N N . THR A 1 95 ? 15.030 8.567 -19.272 1.00 89.00 95 THR A N 1
ATOM 758 C CA . THR A 1 95 ? 13.584 8.834 -19.234 1.00 89.00 95 THR A CA 1
ATOM 759 C C . THR A 1 95 ? 12.774 7.538 -19.307 1.00 89.00 95 THR A C 1
ATOM 761 O O . THR A 1 95 ? 11.833 7.362 -18.544 1.00 89.00 95 THR A O 1
ATOM 764 N N . GLU A 1 96 ? 13.175 6.599 -20.167 1.00 90.06 96 GLU A N 1
ATOM 765 C CA . GLU A 1 96 ? 12.509 5.300 -20.311 1.00 90.06 96 GLU A CA 1
ATOM 766 C C . GLU A 1 96 ? 12.583 4.464 -19.026 1.00 90.06 96 GLU A C 1
ATOM 768 O O . GLU A 1 96 ? 11.558 3.978 -18.546 1.00 90.06 96 GLU A O 1
ATOM 773 N N . GLY A 1 97 ? 13.766 4.357 -18.413 1.00 88.75 97 GLY A N 1
ATOM 774 C CA . GLY A 1 97 ? 13.920 3.661 -17.137 1.00 88.75 97 GLY A CA 1
ATOM 775 C C . GLY A 1 97 ? 13.119 4.316 -16.012 1.00 88.75 97 GLY A C 1
ATOM 776 O O . GLY A 1 97 ? 12.488 3.617 -15.222 1.00 88.75 97 GLY A O 1
ATOM 777 N N . GLN A 1 98 ? 13.064 5.650 -15.964 1.00 89.44 98 GLN A N 1
ATOM 778 C CA . GLN A 1 98 ? 12.242 6.374 -14.990 1.00 89.44 98 GLN A CA 1
ATOM 779 C C . GLN A 1 98 ? 10.745 6.099 -15.177 1.00 89.44 98 GLN A C 1
ATOM 781 O O . GLN A 1 98 ? 10.054 5.849 -14.190 1.00 89.44 98 GLN A O 1
ATOM 786 N N . GLU A 1 99 ? 10.235 6.103 -16.410 1.00 91.75 99 GLU A N 1
ATOM 787 C CA . GLU A 1 99 ? 8.835 5.751 -16.692 1.00 91.75 99 GLU A CA 1
ATOM 788 C C . GLU A 1 99 ? 8.521 4.296 -16.320 1.00 91.75 99 GLU A C 1
ATOM 790 O O . GLU A 1 99 ? 7.465 4.004 -15.746 1.00 91.75 99 GLU A O 1
ATOM 795 N N . HIS A 1 100 ? 9.464 3.381 -16.554 1.00 90.75 100 HIS A N 1
ATOM 796 C CA . HIS A 1 100 ? 9.319 1.990 -16.142 1.00 90.75 100 HIS A CA 1
ATOM 797 C C . HIS A 1 100 ? 9.226 1.857 -14.614 1.00 90.75 100 HIS A C 1
ATOM 799 O O . HIS A 1 100 ? 8.325 1.195 -14.099 1.00 90.75 100 HIS A O 1
ATOM 805 N N . ILE A 1 101 ? 10.090 2.556 -13.870 1.00 89.81 101 ILE A N 1
ATOM 806 C CA . ILE A 1 101 ? 10.073 2.587 -12.398 1.00 89.81 101 ILE A CA 1
ATOM 807 C C . ILE A 1 101 ? 8.743 3.116 -11.868 1.00 89.81 101 ILE A C 1
ATOM 809 O O . ILE A 1 101 ? 8.150 2.499 -10.981 1.00 89.81 101 ILE A O 1
ATOM 813 N N . LYS A 1 102 ? 8.259 4.237 -12.416 1.00 93.06 102 LYS A N 1
ATOM 814 C CA . LYS A 1 102 ? 6.964 4.816 -12.031 1.00 93.06 102 LYS A CA 1
ATOM 815 C C . LYS A 1 102 ? 5.845 3.800 -12.214 1.00 93.06 102 LYS A C 1
ATOM 817 O O . LYS A 1 102 ? 5.060 3.590 -11.293 1.00 93.06 102 LYS A O 1
ATOM 822 N N . THR A 1 103 ? 5.821 3.131 -13.365 1.00 93.56 103 THR A N 1
ATOM 823 C CA . THR A 1 103 ? 4.809 2.123 -13.703 1.00 93.56 103 THR A CA 1
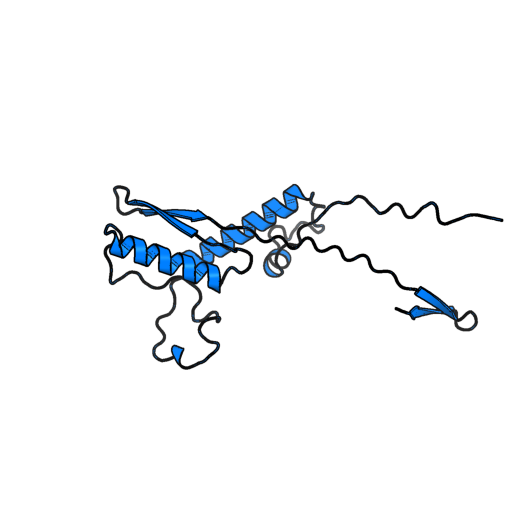ATOM 824 C C . THR A 1 103 ? 4.857 0.932 -12.749 1.00 93.56 103 THR A C 1
ATOM 826 O O . THR A 1 103 ? 3.814 0.512 -12.248 1.00 93.56 103 THR A O 1
ATOM 829 N N . LEU A 1 104 ? 6.051 0.408 -12.454 1.00 92.31 104 LEU A N 1
ATOM 830 C CA . LEU A 1 104 ? 6.231 -0.719 -11.537 1.00 92.31 104 LEU A CA 1
ATOM 831 C C . LEU A 1 104 ? 5.765 -0.387 -10.116 1.00 92.31 104 LEU A C 1
ATOM 833 O O . LEU A 1 104 ? 5.023 -1.167 -9.521 1.00 92.31 104 LEU A O 1
ATOM 837 N N . ILE A 1 105 ? 6.175 0.769 -9.585 1.00 94.38 105 ILE A N 1
ATOM 838 C CA . ILE A 1 105 ? 5.793 1.215 -8.239 1.00 94.38 105 ILE A CA 1
ATOM 839 C C . ILE A 1 105 ? 4.286 1.459 -8.175 1.00 94.38 105 ILE A C 1
ATOM 841 O O . ILE A 1 105 ? 3.627 0.918 -7.291 1.00 94.38 105 ILE A O 1
ATOM 845 N N . LYS A 1 106 ? 3.731 2.221 -9.127 1.00 96.50 106 LYS A N 1
ATOM 846 C CA . LYS A 1 106 ? 2.295 2.527 -9.182 1.00 96.50 106 LYS A CA 1
ATOM 847 C C . LYS A 1 106 ? 1.464 1.247 -9.212 1.00 96.50 106 LYS A C 1
ATOM 849 O O . LYS A 1 106 ? 0.610 1.061 -8.354 1.00 96.50 106 LYS A O 1
ATOM 854 N N . SER A 1 107 ? 1.794 0.329 -10.121 1.00 93.88 107 SER A N 1
ATOM 855 C CA . SER A 1 107 ? 1.064 -0.935 -10.279 1.00 93.88 107 SER A CA 1
ATOM 856 C C . SER A 1 107 ? 1.135 -1.809 -9.027 1.00 93.88 107 SER A C 1
ATOM 858 O O . SER A 1 107 ? 0.148 -2.442 -8.667 1.00 93.88 107 SER A O 1
ATOM 860 N N . ALA A 1 108 ? 2.289 -1.860 -8.354 1.00 94.44 108 ALA A N 1
ATOM 861 C CA . ALA A 1 108 ? 2.430 -2.625 -7.118 1.00 94.44 108 ALA A CA 1
ATOM 862 C C . ALA A 1 108 ? 1.561 -2.042 -5.994 1.00 94.44 108 ALA A C 1
ATOM 864 O O . ALA A 1 108 ? 0.865 -2.794 -5.312 1.00 94.44 108 ALA A O 1
ATOM 865 N N . ILE A 1 109 ? 1.571 -0.716 -5.820 1.00 96.56 109 ILE A N 1
ATOM 866 C CA . ILE A 1 109 ? 0.792 -0.034 -4.777 1.00 96.56 109 ILE A CA 1
ATOM 867 C C . ILE A 1 109 ? -0.707 -0.187 -5.040 1.00 96.56 109 ILE A C 1
ATOM 869 O O . ILE A 1 109 ? -1.424 -0.632 -4.153 1.00 96.56 109 ILE A O 1
ATOM 873 N N . GLU A 1 110 ? -1.178 0.091 -6.258 1.00 95.62 110 GLU A N 1
ATOM 874 C CA . GLU A 1 110 ? -2.600 -0.040 -6.618 1.00 95.62 110 GLU A CA 1
ATOM 875 C C . GLU A 1 110 ? -3.129 -1.472 -6.434 1.00 95.62 110 GLU A C 1
ATOM 877 O O . GLU A 1 110 ? -4.320 -1.679 -6.196 1.00 95.62 110 GLU A O 1
ATOM 882 N N . LEU A 1 111 ? -2.253 -2.474 -6.545 1.00 93.88 111 LEU A N 1
ATOM 883 C CA . LEU A 1 111 ? -2.628 -3.877 -6.421 1.00 93.88 111 LEU A CA 1
ATOM 884 C C . LEU A 1 111 ? -2.636 -4.385 -4.976 1.00 93.88 111 LEU A C 1
ATOM 886 O O . LEU A 1 111 ? -3.488 -5.208 -4.636 1.00 93.88 111 LEU A O 1
ATOM 890 N N . PHE A 1 112 ? -1.681 -3.942 -4.155 1.00 95.19 112 PHE A N 1
ATOM 891 C CA . PHE A 1 112 ? -1.423 -4.519 -2.832 1.00 95.19 112 PHE A CA 1
ATOM 892 C C . PHE A 1 112 ? -1.690 -3.578 -1.658 1.00 95.19 112 PHE A C 1
ATOM 894 O O . PHE A 1 112 ? -1.735 -4.059 -0.528 1.00 95.19 112 PHE A O 1
ATOM 901 N N . GLU A 1 113 ? -1.911 -2.285 -1.897 1.00 95.00 113 GLU A N 1
ATOM 902 C CA . GLU A 1 113 ? -2.224 -1.311 -0.853 1.00 95.00 113 GLU A CA 1
ATOM 903 C C . GLU A 1 113 ? -3.591 -0.641 -1.096 1.00 95.00 113 GLU A C 1
ATOM 905 O O . GLU A 1 113 ? -3.665 0.498 -1.558 1.00 95.00 113 GLU A O 1
ATOM 910 N N . PRO A 1 114 ? -4.704 -1.336 -0.788 1.00 92.94 114 PRO A N 1
ATOM 911 C CA . PRO A 1 114 ? -6.054 -0.870 -1.106 1.00 92.94 114 PRO A CA 1
ATOM 912 C C . PRO A 1 114 ? -6.504 0.341 -0.281 1.00 92.94 114 PRO A C 1
ATOM 914 O O . PRO A 1 114 ? -7.552 0.905 -0.575 1.00 92.94 114 PRO A O 1
ATOM 917 N N . ARG A 1 115 ? -5.760 0.736 0.762 1.00 94.25 115 ARG A N 1
ATOM 918 C CA . ARG A 1 115 ? -6.057 1.954 1.533 1.00 94.25 115 ARG A CA 1
ATOM 919 C C . ARG A 1 115 ? -5.625 3.215 0.788 1.00 94.25 115 ARG A C 1
ATOM 921 O O . ARG A 1 115 ? -5.952 4.311 1.230 1.00 94.25 115 ARG A O 1
ATOM 928 N N . LEU A 1 116 ? -4.877 3.080 -0.307 1.00 96.06 116 LEU A N 1
ATOM 929 C CA . LEU A 1 116 ? -4.430 4.189 -1.136 1.00 96.06 116 LEU A CA 1
ATOM 930 C C . LEU A 1 116 ? -5.162 4.184 -2.478 1.00 96.06 116 LEU A C 1
ATOM 932 O O . LEU A 1 116 ? -5.186 3.176 -3.181 1.00 96.06 116 LEU A O 1
ATOM 936 N N . SER A 1 117 ? -5.700 5.335 -2.870 1.00 95.44 117 SER A N 1
ATOM 937 C CA . SER A 1 117 ? -6.298 5.543 -4.189 1.00 95.44 117 SER A CA 1
ATOM 938 C C . SER A 1 117 ? -5.705 6.751 -4.908 1.00 95.44 117 SER A C 1
ATOM 940 O O . SER A 1 117 ? -5.050 7.603 -4.306 1.00 95.44 117 SER A O 1
ATOM 942 N N . GLY A 1 118 ? -5.873 6.799 -6.234 1.00 95.81 118 GLY A N 1
ATOM 943 C CA . GLY A 1 118 ? -5.313 7.872 -7.066 1.00 95.81 118 GLY A CA 1
ATOM 944 C C . GLY A 1 118 ? -3.786 7.968 -6.975 1.00 95.81 118 GLY A C 1
ATOM 945 O O . GLY A 1 118 ? -3.251 9.064 -6.827 1.00 95.81 118 GLY A O 1
ATOM 946 N N . VAL A 1 119 ? -3.098 6.822 -6.995 1.00 97.38 119 VAL A N 1
ATOM 947 C CA . VAL A 1 119 ? -1.644 6.749 -6.818 1.00 97.38 119 VAL A CA 1
ATOM 948 C C . VAL A 1 119 ? -0.932 7.374 -8.018 1.00 97.38 119 VAL A C 1
ATOM 950 O O . VAL A 1 119 ? -1.111 6.955 -9.158 1.00 97.38 119 VAL A O 1
ATOM 953 N N . GLU A 1 120 ? -0.054 8.334 -7.761 1.00 97.25 120 GLU A N 1
ATOM 954 C CA . GLU A 1 120 ? 0.833 8.945 -8.744 1.00 97.25 120 GLU A CA 1
ATOM 955 C C . GLU A 1 120 ? 2.286 8.858 -8.281 1.00 97.25 120 GLU A C 1
ATOM 957 O O . GLU A 1 120 ? 2.610 9.096 -7.116 1.00 97.25 120 GLU A O 1
ATOM 962 N N . VAL A 1 121 ? 3.180 8.522 -9.212 1.00 96.06 121 VAL A N 1
ATOM 963 C CA . VAL A 1 121 ? 4.607 8.328 -8.932 1.00 96.06 121 VAL A CA 1
ATOM 964 C C . VAL A 1 121 ? 5.426 9.242 -9.831 1.00 96.06 121 VAL A C 1
ATOM 966 O O . VAL A 1 121 ? 5.274 9.238 -11.051 1.00 96.06 121 VAL A O 1
ATOM 969 N N . ALA A 1 122 ? 6.328 10.016 -9.234 1.00 92.12 122 ALA A N 1
ATOM 970 C CA . ALA A 1 122 ? 7.228 10.915 -9.945 1.00 92.12 122 ALA A CA 1
ATOM 971 C C . ALA A 1 122 ? 8.682 10.676 -9.530 1.00 92.12 122 ALA A C 1
ATOM 973 O O . ALA A 1 122 ? 8.967 10.428 -8.363 1.00 92.12 122 ALA A O 1
ATOM 974 N N . VAL A 1 123 ? 9.613 10.808 -10.473 1.00 89.69 123 VAL A N 1
ATOM 975 C CA . VAL A 1 123 ? 11.049 10.888 -10.173 1.00 89.69 123 VAL A CA 1
ATOM 976 C C . VAL A 1 123 ? 11.381 12.374 -10.088 1.00 89.69 123 VAL A C 1
ATOM 978 O O . VAL A 1 123 ? 11.216 13.090 -11.071 1.00 89.69 123 VAL A O 1
ATOM 981 N N . ILE A 1 124 ? 11.747 12.851 -8.897 1.00 87.31 124 ILE A N 1
ATOM 982 C CA . ILE A 1 124 ? 12.077 14.264 -8.655 1.00 87.31 124 ILE A CA 1
ATOM 983 C C . ILE A 1 124 ? 13.501 14.555 -9.123 1.00 87.31 124 ILE A C 1
ATOM 985 O O . ILE A 1 124 ? 13.762 15.604 -9.701 1.00 87.31 124 ILE A O 1
ATOM 989 N N . ASP A 1 125 ? 14.417 13.633 -8.839 1.00 80.00 125 ASP A N 1
ATOM 990 C CA . ASP A 1 125 ? 15.830 13.784 -9.148 1.00 80.00 125 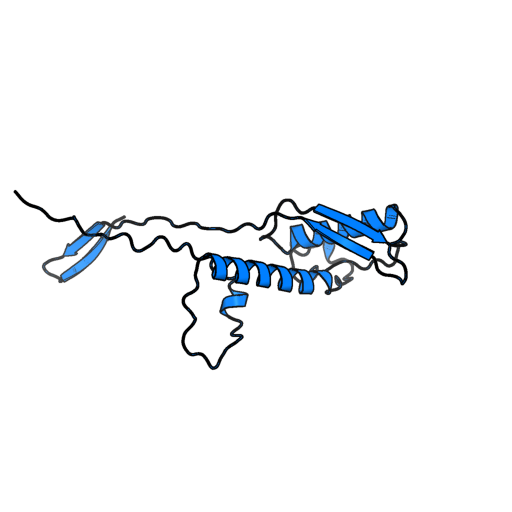ASP A CA 1
ATOM 991 C C . ASP A 1 125 ? 16.471 12.403 -9.312 1.00 80.00 125 ASP A C 1
ATOM 993 O O . ASP A 1 125 ? 16.206 11.480 -8.536 1.00 80.00 125 ASP A O 1
ATOM 997 N N . ALA A 1 126 ? 17.322 12.270 -10.322 1.00 67.81 126 ALA A N 1
ATOM 998 C CA . ALA A 1 126 ? 18.238 11.150 -10.465 1.00 67.81 126 ALA A CA 1
ATOM 999 C C . ALA A 1 126 ? 19.582 11.616 -9.899 1.00 67.81 126 ALA A C 1
ATOM 1001 O O . ALA A 1 126 ? 20.510 11.926 -10.646 1.00 67.81 126 ALA A O 1
ATOM 1002 N N . GLY A 1 127 ? 19.625 11.757 -8.574 1.00 60.16 127 GLY A N 1
ATOM 1003 C CA . GLY A 1 127 ? 20.760 12.341 -7.876 1.00 60.16 127 GLY A CA 1
ATOM 1004 C C . GLY A 1 127 ? 22.077 11.627 -8.199 1.00 60.16 127 GLY A C 1
ATOM 1005 O O . GLY A 1 127 ? 22.115 10.444 -8.556 1.00 60.16 127 GLY A O 1
ATOM 1006 N N . GLY A 1 128 ? 23.185 12.353 -8.037 1.00 62.75 128 GLY A N 1
ATOM 1007 C CA . GLY A 1 128 ? 24.513 11.741 -7.989 1.00 62.75 128 GLY A CA 1
ATOM 1008 C C . GLY A 1 128 ? 24.574 10.632 -6.929 1.00 62.75 128 GLY A C 1
ATOM 1009 O O . GLY A 1 128 ? 23.816 10.649 -5.960 1.00 62.75 128 GLY A O 1
ATOM 1010 N N . ASP A 1 129 ? 25.469 9.661 -7.126 1.00 69.94 129 ASP A N 1
ATOM 1011 C CA . ASP A 1 129 ? 25.712 8.506 -6.236 1.00 69.94 129 ASP 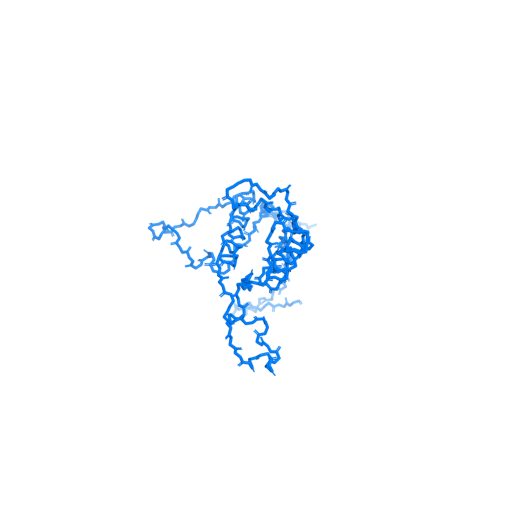A CA 1
ATOM 1012 C C . ASP A 1 129 ? 24.717 7.332 -6.336 1.00 69.94 129 ASP A C 1
ATOM 1014 O O . ASP A 1 129 ? 24.596 6.524 -5.414 1.00 69.94 129 ASP A O 1
ATOM 1018 N N . GLY A 1 130 ? 24.020 7.187 -7.469 1.00 72.06 130 GLY A N 1
ATOM 1019 C CA . GLY A 1 130 ? 23.205 5.994 -7.748 1.00 72.06 130 GLY A CA 1
ATOM 1020 C C . GLY A 1 130 ? 21.883 5.935 -6.977 1.00 72.06 130 GLY A C 1
ATOM 1021 O O . GLY A 1 130 ? 21.322 4.854 -6.798 1.00 72.06 130 GLY A O 1
ATOM 1022 N N . LYS A 1 131 ? 21.380 7.087 -6.521 1.00 81.44 131 LYS A N 1
ATOM 1023 C CA . LYS A 1 131 ? 20.084 7.219 -5.847 1.00 81.44 131 LYS A CA 1
ATOM 1024 C C . LYS A 1 131 ? 19.076 7.900 -6.765 1.00 81.44 131 LYS A C 1
ATOM 1026 O O . LYS A 1 131 ? 19.393 8.885 -7.420 1.00 81.44 131 LYS A O 1
ATOM 1031 N N . LEU A 1 132 ? 17.841 7.408 -6.758 1.00 84.44 132 LEU A N 1
ATOM 1032 C CA . LEU A 1 132 ? 16.702 8.102 -7.353 1.00 84.44 132 LEU A CA 1
ATOM 1033 C C . LEU A 1 132 ? 15.798 8.625 -6.240 1.00 84.44 132 LEU A C 1
ATOM 1035 O O . LEU A 1 132 ? 15.359 7.865 -5.378 1.00 84.44 132 LEU A O 1
ATOM 1039 N N . ASN A 1 133 ? 15.487 9.915 -6.293 1.00 88.38 133 ASN A N 1
ATOM 1040 C CA . ASN A 1 133 ? 14.506 10.538 -5.421 1.00 88.38 133 ASN A CA 1
ATOM 1041 C C . ASN A 1 133 ? 13.125 10.377 -6.055 1.00 88.38 133 ASN A C 1
ATOM 1043 O O . ASN A 1 133 ? 12.816 11.005 -7.069 1.00 88.38 133 ASN A O 1
ATOM 1047 N N . ILE A 1 134 ? 12.299 9.526 -5.454 1.00 91.50 134 ILE A N 1
ATOM 1048 C CA . ILE A 1 134 ? 10.958 9.201 -5.942 1.00 91.50 134 ILE A CA 1
ATOM 1049 C C . ILE A 1 134 ? 9.925 9.828 -5.009 1.00 91.50 134 ILE A C 1
ATOM 1051 O O . ILE A 1 134 ? 10.041 9.753 -3.787 1.00 91.50 134 ILE A O 1
ATOM 1055 N N . LYS A 1 135 ? 8.898 10.439 -5.596 1.00 94.50 135 LYS A N 1
ATOM 1056 C CA . LYS A 1 135 ? 7.709 10.928 -4.906 1.00 94.50 135 LYS A CA 1
ATOM 1057 C C . LYS A 1 135 ? 6.542 10.009 -5.200 1.00 94.50 135 LYS A C 1
ATOM 1059 O O . LYS A 1 135 ? 6.266 9.742 -6.366 1.00 94.50 135 LYS A O 1
ATOM 1064 N N . ILE A 1 136 ? 5.843 9.597 -4.153 1.00 96.44 136 ILE A N 1
ATOM 1065 C CA . ILE A 1 136 ? 4.576 8.877 -4.251 1.00 96.44 136 ILE A CA 1
ATOM 1066 C C . ILE A 1 136 ? 3.507 9.802 -3.674 1.00 96.44 136 ILE A C 1
ATOM 1068 O O . ILE A 1 136 ? 3.646 10.294 -2.554 1.00 96.44 136 ILE A O 1
ATOM 1072 N N . LEU A 1 137 ? 2.484 10.090 -4.467 1.00 96.75 137 LEU A N 1
ATOM 1073 C CA . LEU A 1 137 ? 1.312 10.867 -4.085 1.00 96.75 137 LEU A CA 1
ATOM 1074 C C . LEU A 1 137 ? 0.104 9.940 -4.161 1.00 96.75 137 LEU A C 1
ATOM 1076 O O . LEU A 1 137 ? -0.044 9.221 -5.140 1.00 96.75 137 LEU A O 1
ATOM 1080 N N . ALA A 1 138 ? -0.741 9.936 -3.139 1.00 95.88 138 ALA A N 1
ATOM 1081 C CA . ALA A 1 138 ? -1.960 9.138 -3.114 1.00 95.88 138 ALA A CA 1
ATOM 1082 C C . ALA A 1 138 ? -2.957 9.741 -2.121 1.00 95.88 138 ALA A C 1
ATOM 1084 O O . ALA A 1 138 ? -2.582 10.526 -1.246 1.00 95.88 138 ALA A O 1
ATOM 1085 N N . LEU A 1 139 ? -4.222 9.357 -2.250 1.00 95.25 139 LEU A N 1
ATOM 1086 C CA . LEU A 1 139 ? -5.270 9.635 -1.279 1.00 95.25 139 LEU A CA 1
ATOM 1087 C C . LEU A 1 139 ? -5.362 8.464 -0.303 1.00 95.25 139 LEU A C 1
ATOM 1089 O O . LEU A 1 139 ? -5.508 7.322 -0.726 1.00 95.25 139 LEU A O 1
ATOM 1093 N N . LEU A 1 140 ? -5.276 8.754 0.996 1.00 93.00 140 LEU A N 1
ATOM 1094 C CA . LEU A 1 140 ? -5.500 7.763 2.044 1.00 93.00 140 LEU A CA 1
ATOM 1095 C C . LEU A 1 140 ? -7.000 7.641 2.319 1.00 93.00 140 LEU A C 1
ATOM 1097 O O . LEU A 1 140 ? -7.633 8.585 2.797 1.00 93.00 140 LEU A O 1
ATOM 1101 N N . GLU A 1 141 ? -7.564 6.477 2.024 1.00 90.19 141 GLU A N 1
ATOM 1102 C CA . GLU A 1 141 ? -8.967 6.177 2.270 1.00 90.19 141 GLU A CA 1
ATOM 1103 C C . GLU A 1 141 ? -9.179 5.786 3.731 1.00 90.19 141 GLU A C 1
ATOM 1105 O O . GLU A 1 141 ? -8.689 4.764 4.211 1.00 90.19 141 GLU A O 1
ATOM 1110 N N . ILE A 1 142 ? -9.937 6.611 4.451 1.00 84.19 142 ILE A N 1
ATOM 1111 C CA . ILE A 1 142 ? -10.268 6.385 5.857 1.00 84.19 142 ILE A CA 1
ATOM 1112 C C . ILE A 1 142 ? -11.774 6.146 5.956 1.00 84.19 142 ILE A C 1
ATOM 1114 O O . ILE A 1 142 ? -12.581 7.074 5.874 1.00 84.19 142 ILE A O 1
ATOM 1118 N N . ALA A 1 143 ? -12.166 4.886 6.137 1.00 71.50 143 ALA A N 1
ATOM 1119 C CA . ALA A 1 143 ? -13.565 4.514 6.316 1.00 71.50 143 ALA A CA 1
ATOM 1120 C C . ALA A 1 143 ? -14.046 4.888 7.731 1.00 71.50 143 ALA A C 1
ATOM 1122 O O . ALA A 1 143 ? -13.879 4.135 8.687 1.00 71.50 143 ALA A O 1
ATOM 1123 N N . LEU A 1 144 ? -14.665 6.062 7.867 1.00 64.38 144 LEU A N 1
ATOM 1124 C CA . LEU A 1 144 ? -15.309 6.522 9.104 1.00 64.38 144 LEU A CA 1
ATOM 1125 C C . LEU A 1 144 ? -16.818 6.246 9.061 1.00 64.38 144 LEU A C 1
ATOM 1127 O O . LEU A 1 144 ? -17.629 7.172 9.076 1.00 64.38 144 LEU A O 1
ATOM 1131 N N . THR A 1 145 ? -17.228 4.982 8.950 1.00 60.19 145 THR A N 1
ATOM 1132 C CA . THR A 1 145 ? -18.661 4.657 8.894 1.00 60.19 145 THR A CA 1
ATOM 1133 C C . THR A 1 145 ? -19.200 4.361 10.290 1.00 60.19 145 THR A C 1
ATOM 1135 O O . THR A 1 145 ? -19.065 3.255 10.805 1.00 60.19 145 THR A O 1
ATOM 1138 N N . LEU A 1 146 ? -19.860 5.349 10.896 1.00 63.75 146 LEU A N 1
ATOM 1139 C CA . LEU A 1 146 ? -20.759 5.123 12.026 1.00 63.75 146 LEU A CA 1
ATOM 1140 C C . LEU A 1 146 ? -22.175 4.947 11.477 1.00 63.75 146 LEU A C 1
ATOM 1142 O O . LEU A 1 146 ? -22.761 5.894 10.956 1.00 63.75 146 LEU A O 1
ATOM 1146 N N . THR A 1 147 ? -22.717 3.735 11.584 1.00 64.81 147 THR A N 1
ATOM 1147 C CA . THR A 1 147 ? -24.114 3.468 11.219 1.00 64.81 147 THR A CA 1
ATOM 1148 C C . THR A 1 147 ? -24.942 3.482 12.501 1.00 64.81 147 THR A C 1
ATOM 1150 O O . THR A 1 147 ? -24.733 2.606 13.343 1.00 64.81 147 THR A O 1
ATOM 1153 N N . PRO A 1 148 ? -25.841 4.462 12.707 1.00 68.19 148 PRO A N 1
ATOM 1154 C CA . PRO A 1 148 ? -26.741 4.427 13.848 1.00 68.19 148 PRO A CA 1
ATOM 1155 C C . PRO A 1 148 ? -27.657 3.211 13.706 1.00 68.19 148 PRO A C 1
ATOM 1157 O O . PRO A 1 148 ? -28.332 3.050 12.691 1.00 68.19 148 PRO A O 1
ATOM 1160 N N . ILE A 1 149 ? -27.660 2.352 14.720 1.00 82.75 149 ILE A N 1
ATOM 1161 C CA . ILE A 1 149 ? -28.544 1.190 14.795 1.00 82.75 149 ILE A CA 1
ATOM 1162 C C . ILE A 1 149 ? -29.587 1.442 15.878 1.00 82.75 149 ILE A C 1
ATOM 1164 O O . ILE A 1 149 ? -29.264 1.913 16.969 1.00 82.75 149 ILE A O 1
ATOM 1168 N N . SER A 1 150 ? -30.838 1.140 15.559 1.00 82.88 150 SER A N 1
ATOM 1169 C CA . SER A 1 150 ? -31.948 1.118 16.504 1.00 82.88 150 SER A CA 1
ATOM 1170 C C . SER A 1 150 ? -32.573 -0.265 16.444 1.00 82.88 150 SER A C 1
ATOM 1172 O O . SER A 1 150 ? -32.704 -0.818 15.357 1.00 82.88 150 SER A O 1
ATOM 1174 N N . TYR A 1 151 ? -32.944 -0.804 17.600 1.00 88.88 151 TYR A N 1
ATOM 1175 C CA . TYR A 1 151 ? -33.681 -2.057 17.706 1.00 88.88 151 TYR A CA 1
ATOM 1176 C C . TYR A 1 151 ? -34.885 -1.824 18.599 1.00 88.88 151 TYR A C 1
ATOM 1178 O O . TYR A 1 151 ? -34.744 -1.265 19.691 1.00 88.88 151 TYR A O 1
ATOM 1186 N N . ASP A 1 152 ? -36.041 -2.299 18.160 1.00 88.88 152 ASP A N 1
ATOM 1187 C CA . ASP A 1 152 ? -37.212 -2.364 19.016 1.00 88.88 152 ASP A CA 1
ATOM 1188 C C . ASP A 1 152 ? -37.109 -3.628 19.873 1.00 88.88 152 ASP A C 1
ATOM 1190 O O . ASP A 1 152 ? -36.858 -4.722 19.375 1.00 88.88 152 ASP A O 1
ATOM 1194 N N . ALA A 1 153 ? -37.273 -3.505 21.187 1.00 92.44 153 ALA A N 1
ATOM 1195 C CA . ALA A 1 153 ? -37.218 -4.647 22.096 1.00 92.44 153 ALA A CA 1
ATOM 1196 C C . ALA A 1 153 ? -38.611 -4.948 22.648 1.00 92.44 153 ALA A C 1
ATOM 1198 O O . ALA A 1 153 ? -39.278 -4.068 23.191 1.00 92.44 153 ALA A O 1
ATOM 1199 N N . THR A 1 154 ? -39.033 -6.208 22.561 1.00 92.50 154 THR A N 1
ATOM 1200 C CA . THR A 1 154 ? -40.238 -6.700 23.239 1.00 92.50 154 THR A CA 1
ATOM 1201 C C . THR A 1 154 ? -39.831 -7.556 24.432 1.00 92.50 154 THR A C 1
ATOM 1203 O O . THR A 1 154 ? -38.976 -8.427 24.302 1.00 92.50 154 THR A O 1
ATOM 1206 N N . LEU A 1 155 ? -40.437 -7.308 25.593 1.00 94.94 155 LEU A N 1
ATOM 1207 C CA . LEU A 1 155 ? -40.283 -8.129 26.794 1.00 94.94 155 LEU A CA 1
ATOM 1208 C C . LEU A 1 155 ? -41.488 -9.061 26.917 1.00 94.94 155 LEU A C 1
ATOM 1210 O O . LEU A 1 155 ? -42.622 -8.599 27.061 1.00 94.94 155 LEU A O 1
ATOM 1214 N N . ASP A 1 156 ? -41.248 -10.366 26.932 1.00 94.31 156 ASP A N 1
ATOM 1215 C CA . ASP A 1 156 ? -42.247 -11.315 27.406 1.00 94.31 156 ASP A CA 1
ATOM 1216 C C . ASP A 1 156 ? -42.306 -11.231 28.936 1.00 94.31 156 ASP A C 1
ATOM 1218 O O . ASP A 1 156 ? -41.385 -11.634 29.640 1.00 94.31 156 ASP A O 1
ATOM 1222 N N . THR A 1 157 ? -43.401 -10.699 29.477 1.00 91.56 157 THR A N 1
ATOM 1223 C CA . THR A 1 157 ? -43.557 -10.465 30.921 1.00 91.56 157 THR A CA 1
ATOM 1224 C C . THR A 1 157 ? -43.737 -11.742 31.742 1.00 91.56 157 THR A C 1
ATOM 1226 O O . THR A 1 157 ? -43.570 -11.707 32.963 1.00 91.56 157 THR A O 1
ATOM 1229 N N . LYS A 1 158 ? -44.054 -12.874 31.104 1.00 91.94 158 LYS A N 1
ATOM 1230 C CA . LYS A 1 158 ? -44.214 -14.169 31.779 1.00 91.94 158 LYS A CA 1
ATOM 1231 C C . LYS A 1 158 ? -42.885 -14.892 31.904 1.00 91.94 158 LYS A C 1
ATOM 1233 O O . LYS A 1 158 ? -42.613 -15.485 32.942 1.00 91.94 158 LYS A O 1
ATOM 1238 N N . THR A 1 159 ? -42.073 -14.842 30.852 1.00 92.50 159 THR A N 1
ATOM 1239 C CA . THR A 1 159 ? -40.757 -15.496 30.8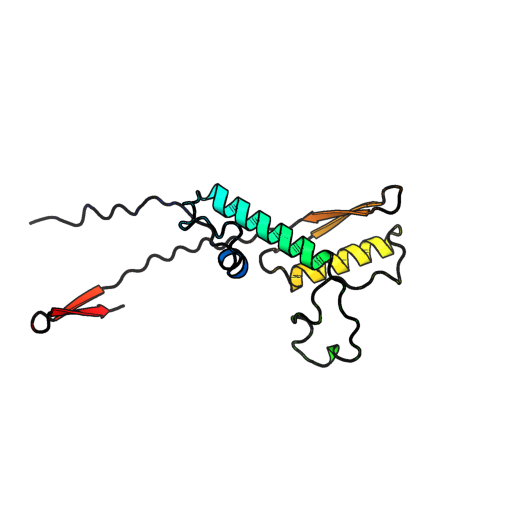23 1.00 92.50 159 THR A CA 1
ATOM 1240 C C . THR A 1 159 ? -39.619 -14.555 31.213 1.00 92.50 159 THR A C 1
ATOM 1242 O O . THR A 1 159 ? -38.526 -15.023 31.516 1.00 92.50 159 THR A O 1
ATOM 1245 N N . GLN A 1 160 ? -39.883 -13.244 31.256 1.00 91.38 160 GLN A N 1
ATOM 1246 C CA . GLN A 1 160 ? -38.908 -12.171 31.480 1.00 91.38 160 GLN A CA 1
ATOM 1247 C C . GLN A 1 160 ? -37.780 -12.152 30.432 1.00 91.38 160 GLN A C 1
ATOM 1249 O O . GLN A 1 160 ? -36.680 -11.669 30.698 1.00 91.38 160 GLN A O 1
ATOM 1254 N N . LEU A 1 161 ? -38.048 -12.676 29.232 1.00 91.81 161 LEU A N 1
ATOM 1255 C CA . LEU A 1 161 ? -37.095 -12.707 28.126 1.00 91.81 161 LEU A CA 1
ATOM 1256 C C . LEU A 1 161 ? -37.335 -11.547 27.160 1.00 91.81 161 LEU A C 1
ATOM 1258 O O . LEU A 1 161 ? -38.475 -11.210 26.838 1.00 91.81 161 LEU A O 1
ATOM 1262 N N . TYR A 1 162 ? -36.242 -10.963 26.674 1.00 92.94 162 TYR A N 1
ATOM 1263 C CA . TYR A 1 162 ? -36.269 -9.928 25.646 1.00 92.94 162 TYR A CA 1
ATOM 1264 C C . TYR A 1 162 ? -36.110 -10.551 24.258 1.00 92.94 162 TYR A C 1
ATOM 1266 O O . TYR A 1 162 ? -35.254 -11.410 24.050 1.00 92.94 162 TYR A O 1
ATOM 1274 N N . SER A 1 163 ? -36.883 -10.064 23.294 1.00 90.56 163 SER A N 1
ATOM 1275 C CA . SER A 1 163 ? -36.683 -10.309 21.867 1.00 90.56 163 SER A CA 1
ATOM 1276 C C . SER A 1 163 ? -36.456 -8.984 21.152 1.00 90.56 163 SER A C 1
ATOM 1278 O O . SER A 1 163 ? -37.251 -8.056 21.317 1.00 90.56 163 SER A O 1
ATOM 1280 N N . LEU A 1 164 ? -35.394 -8.901 20.355 1.00 93.25 164 LEU A N 1
ATOM 1281 C CA . LEU A 1 164 ? -35.120 -7.740 19.512 1.00 93.25 164 LEU A CA 1
ATOM 1282 C C . LEU A 1 164 ? -35.809 -7.922 18.153 1.00 93.25 164 LEU A C 1
ATOM 1284 O O . LEU A 1 164 ? -35.632 -8.954 17.505 1.00 93.25 164 LEU A O 1
ATOM 1288 N N . GLY A 1 165 ? -36.601 -6.934 17.753 1.00 78.19 165 GLY A N 1
ATOM 1289 C CA . GLY A 1 165 ? -37.135 -6.744 16.410 1.00 78.19 165 GLY A CA 1
ATOM 1290 C C . GLY A 1 165 ? -36.335 -5.667 15.673 1.00 78.19 165 GLY A C 1
ATOM 1291 O O . GLY A 1 165 ? -35.817 -4.737 16.297 1.00 78.19 165 GLY A O 1
ATOM 1292 N N . GLY A 1 166 ? -36.189 -5.851 14.360 1.00 63.34 166 GLY A N 1
ATOM 1293 C CA . GLY A 1 166 ? -35.570 -4.873 13.462 1.00 63.34 166 GLY A CA 1
ATOM 1294 C C . GLY A 1 166 ? -36.560 -3.830 12.977 1.00 63.34 166 GLY A C 1
ATOM 1295 O O . GLY A 1 166 ? -37.754 -4.187 12.853 1.00 63.34 166 GLY A O 1
#

Sequence (166 aa):
MGLILKGIHVLQNTRYVPQSLFDRCLDDEPKKKQEAVLTEAESVALYEKSVRRDLELLLNTRKSKISGIERFAFVNKSILNFGVAEMSDFDPRTTEGQEHIKTLIKSAIELFEPRLSGVEVAVIDAGGDGKLNIKILALLEIALTLTPISYDATLDTKTQLYSLGG

Secondary structure (DSSP, 8-state):
-----TT----------PPPHHHHHS-S-TT-SS-----HHHHHHHHHHHHHHHHHHHHHSBPP--TTGGGSTTGGGSGGG-SBPP-TTS-TTSHHHHHHHHHHHHHHHHHH-TTEEEEEEEEEE--TTT--EEEEEEEE-----------EEEEETTTTEEEEE-

Radius of gyration: 24.71 Å; chains: 1; bounding box: 75×34×52 Å